Protein AF-A0A392PEX6-F1 (afdb_monomer_lite)

Organism: NCBI:txid97028

pLDDT: mean 83.85, std 7.45, range [61.44, 92.62]

Foldseek 3Di:
DVVLQVVLLVLLLVQLVCVVVVHDRDDDVVNLVVLVCLLPDPVDQLLCNLVSLDHDDLVVSQVVDPHRDSPSSVVSVVVVVVVSCVSCVVSLVVLLVVLDDPDDDDPDPNNVSSVSSNVSSD

Radius of gyration: 15.67 Å; chains: 1; bounding box: 41×25×44 Å

InterPro domains:
  IPR012779 Peptidase M1, alanyl aminopeptidase [PTHR46322] (1-122)
  IPR024601 Peptidase M1, alanyl aminopeptidase, C-terminal [PF17432] (1-122)
  IPR037144 Peptidase M1, alanyl aminopeptidase, C-terminal domain superfamily [G3DSA:1.25.50.10] (1-122)

Secondary structure (DSSP, 8-state):
-HHHHHHHHHHHHHHHHHHHTTPPP---HHHHHHHHHHHH-TTS-HHHHHHHHSPPPHHHHHHTSSS--HHHHHHHHHHHHHHHHHHTHHHHHHHHHHT---SPP---HHHHHHHHHHHHT-

Structure (mmCIF, N/CA/C/O backbone):
data_AF-A0A392PEX6-F1
#
_entry.id   AF-A0A392PEX6-F1
#
loop_
_atom_site.group_PDB
_atom_site.id
_atom_site.type_symbol
_atom_site.label_atom_id
_atom_site.label_alt_id
_atom_site.label_comp_id
_atom_site.label_asym_id
_atom_site.label_entity_id
_atom_site.label_seq_id
_atom_site.pdbx_PDB_ins_code
_atom_site.Cartn_x
_atom_site.Cartn_y
_atom_site.Cartn_z
_atom_site.occupancy
_atom_site.B_iso_or_equiv
_atom_site.auth_seq_id
_atom_site.auth_comp_id
_atom_site.auth_asym_id
_atom_site.auth_atom_id
_atom_site.pdbx_PDB_model_num
ATOM 1 N N . TRP A 1 1 ? -6.689 -6.701 -10.971 1.00 61.44 1 TRP A N 1
ATOM 2 C CA . TRP A 1 1 ? -6.478 -5.372 -10.367 1.00 61.44 1 TRP A CA 1
ATOM 3 C C . TRP A 1 1 ? -7.626 -4.980 -9.436 1.00 61.44 1 TRP A C 1
ATOM 5 O O . TRP A 1 1 ? -7.364 -4.796 -8.256 1.00 61.44 1 TRP A O 1
ATOM 15 N N . GLU A 1 2 ? -8.887 -4.954 -9.893 1.00 72.69 2 GLU A N 1
ATOM 16 C CA . GLU A 1 2 ? -10.036 -4.565 -9.042 1.00 72.69 2 GLU A CA 1
ATOM 17 C C . GLU A 1 2 ? -10.178 -5.385 -7.752 1.00 72.69 2 GLU A C 1
ATOM 19 O O . GLU A 1 2 ? -10.429 -4.820 -6.694 1.00 72.69 2 GLU A O 1
ATOM 24 N N . ALA A 1 3 ? -9.935 -6.699 -7.801 1.00 74.56 3 ALA A N 1
ATOM 25 C CA . ALA A 1 3 ? -9.976 -7.547 -6.607 1.00 74.56 3 ALA A CA 1
ATOM 26 C C . ALA A 1 3 ? -8.980 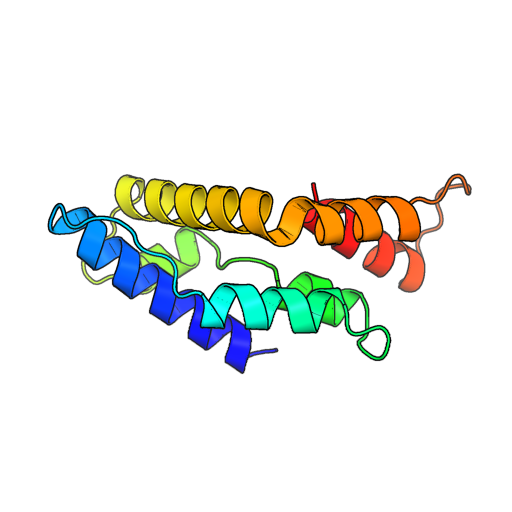-7.103 -5.513 1.00 74.56 3 ALA A C 1
ATOM 28 O O . ALA A 1 3 ? -9.306 -7.159 -4.329 1.00 74.56 3 ALA A O 1
ATOM 29 N N . GLY A 1 4 ? -7.794 -6.617 -5.901 1.00 76.94 4 GLY A N 1
ATOM 30 C CA . GLY A 1 4 ? -6.790 -6.098 -4.966 1.00 76.94 4 GLY A CA 1
ATOM 31 C C . GLY A 1 4 ? -7.225 -4.780 -4.330 1.00 76.94 4 GLY A C 1
ATOM 32 O O . GLY A 1 4 ? -7.113 -4.616 -3.120 1.00 76.94 4 GLY A O 1
ATOM 33 N N . GLN A 1 5 ? -7.818 -3.886 -5.125 1.00 81.00 5 GLN A N 1
ATOM 34 C CA . GLN A 1 5 ? -8.378 -2.622 -4.637 1.00 81.00 5 GLN A CA 1
ATOM 35 C C . GLN A 1 5 ? -9.574 -2.850 -3.701 1.00 81.00 5 GLN A C 1
ATOM 37 O O . GLN A 1 5 ? -9.649 -2.246 -2.636 1.00 81.00 5 GLN A O 1
ATOM 42 N N . ILE A 1 6 ? -10.474 -3.784 -4.027 1.00 84.19 6 ILE A N 1
ATOM 43 C CA . ILE A 1 6 ? -11.588 -4.172 -3.144 1.00 84.19 6 ILE A CA 1
ATOM 44 C C . ILE A 1 6 ? -11.062 -4.717 -1.812 1.00 84.19 6 ILE A C 1
ATOM 46 O O . ILE A 1 6 ? -11.577 -4.349 -0.756 1.00 84.19 6 ILE A O 1
ATOM 50 N N . LEU A 1 7 ? -10.039 -5.576 -1.848 1.00 84.50 7 LEU A N 1
ATOM 51 C CA . LEU A 1 7 ? -9.421 -6.109 -0.637 1.00 84.50 7 LEU A CA 1
ATOM 52 C C . LEU A 1 7 ? -8.774 -4.997 0.198 1.00 84.50 7 LEU A C 1
ATOM 54 O O . LEU A 1 7 ? -9.004 -4.941 1.403 1.00 84.50 7 LEU A O 1
ATOM 58 N N . ALA A 1 8 ? -8.019 -4.097 -0.437 1.00 85.94 8 ALA A N 1
ATOM 59 C CA . ALA A 1 8 ? -7.368 -2.977 0.235 1.00 85.94 8 ALA A CA 1
ATOM 60 C C . ALA A 1 8 ? -8.387 -2.030 0.888 1.00 85.94 8 ALA A C 1
ATOM 62 O O . ALA A 1 8 ? -8.220 -1.683 2.054 1.00 85.94 8 ALA A O 1
ATOM 63 N N . ARG A 1 9 ? -9.483 -1.687 0.195 1.00 90.00 9 ARG A N 1
ATOM 64 C CA . ARG A 1 9 ? -10.577 -0.868 0.750 1.00 90.00 9 ARG A CA 1
ATOM 65 C C . ARG A 1 9 ? -11.220 -1.530 1.964 1.00 90.00 9 ARG A C 1
ATOM 67 O O . ARG A 1 9 ? -11.332 -0.905 3.013 1.00 90.00 9 ARG A O 1
ATOM 74 N N . LYS A 1 10 ? -11.596 -2.811 1.854 1.00 89.19 10 LYS A N 1
ATOM 75 C CA . LYS A 1 10 ? -12.194 -3.568 2.970 1.00 89.19 10 LYS A CA 1
ATOM 76 C C . LYS A 1 10 ? -11.258 -3.644 4.174 1.00 89.19 10 LYS A C 1
ATOM 78 O O . LYS A 1 10 ? -11.703 -3.471 5.305 1.00 89.19 10 LYS A O 1
ATOM 83 N N . LEU A 1 11 ? -9.972 -3.886 3.930 1.00 89.44 11 LEU A N 1
ATOM 84 C CA . LEU A 1 11 ? -8.959 -3.954 4.977 1.00 89.44 11 LEU A CA 1
ATOM 85 C C . LEU A 1 11 ? -8.757 -2.591 5.652 1.00 89.44 11 LEU A C 1
ATOM 87 O O . LEU A 1 11 ? -8.730 -2.529 6.877 1.00 89.44 11 LEU A O 1
ATOM 91 N N . MET A 1 12 ? -8.684 -1.502 4.880 1.00 90.81 12 MET A N 1
ATOM 92 C CA . MET A 1 12 ? -8.594 -0.145 5.427 1.00 90.81 12 MET A CA 1
ATOM 93 C C . MET A 1 12 ? -9.820 0.212 6.268 1.00 90.81 12 MET A C 1
ATOM 95 O O . MET A 1 12 ? -9.647 0.659 7.394 1.00 90.81 12 MET A O 1
ATOM 99 N N . LEU A 1 13 ? -11.037 -0.047 5.781 1.00 90.56 13 LEU A N 1
ATOM 100 C CA . LEU A 1 13 ? -12.270 0.209 6.536 1.00 90.56 13 LEU A CA 1
ATOM 101 C C . LEU A 1 13 ? -12.316 -0.586 7.850 1.00 90.56 13 LEU A C 1
ATOM 103 O O . LEU A 1 13 ? -12.665 -0.036 8.891 1.00 90.56 13 LEU A O 1
ATOM 107 N N . SER A 1 14 ? -11.904 -1.859 7.824 1.00 91.38 14 SER A N 1
ATOM 108 C CA . SER A 1 14 ? -11.817 -2.683 9.037 1.00 91.38 14 SER A CA 1
ATOM 109 C C . SER A 1 14 ? -10.823 -2.105 10.045 1.00 91.38 14 SER A C 1
ATOM 111 O O . SER A 1 14 ? -11.140 -2.003 11.226 1.00 91.38 14 SER A O 1
ATOM 113 N N . LEU A 1 15 ? -9.637 -1.699 9.584 1.00 90.69 15 LEU A N 1
ATOM 114 C CA . LEU A 1 15 ? -8.604 -1.122 10.443 1.00 90.69 15 LEU A CA 1
ATOM 115 C C . LEU A 1 15 ? -9.002 0.253 10.993 1.00 90.69 15 LEU A C 1
ATOM 117 O O . LEU A 1 15 ? -8.664 0.567 12.128 1.00 90.69 15 LEU A O 1
ATOM 121 N N . VAL A 1 16 ? -9.734 1.059 10.220 1.00 91.12 16 VAL A N 1
ATOM 122 C CA . VAL A 1 16 ? -10.289 2.342 10.682 1.00 91.12 16 VAL A CA 1
ATOM 123 C C . VAL A 1 16 ? -11.304 2.108 11.789 1.00 91.12 16 VAL A C 1
ATOM 125 O O . VAL A 1 16 ? -11.206 2.730 12.844 1.00 91.12 16 VAL A O 1
ATOM 128 N N . ASN A 1 17 ? -12.209 1.147 11.607 1.00 90.81 17 ASN A N 1
ATOM 129 C CA . ASN A 1 17 ? -13.140 0.762 12.659 1.00 90.81 17 ASN A CA 1
ATOM 130 C C . ASN A 1 17 ? -12.401 0.265 13.916 1.00 90.81 17 ASN A C 1
ATOM 132 O O . ASN A 1 17 ? -12.757 0.645 15.029 1.00 90.81 17 ASN A O 1
ATOM 136 N N . ASP A 1 18 ? -11.356 -0.551 13.766 1.00 90.88 18 ASP A N 1
ATOM 137 C CA . ASP A 1 18 ? -10.553 -1.016 14.901 1.00 90.88 18 ASP A CA 1
ATOM 138 C C . ASP A 1 18 ? -9.840 0.145 15.616 1.00 90.88 18 ASP A C 1
ATOM 140 O O . ASP A 1 18 ? -9.876 0.211 16.846 1.00 90.88 18 ASP A O 1
ATOM 144 N N . PHE A 1 19 ? -9.283 1.103 14.869 1.00 90.62 19 PHE A N 1
ATOM 145 C CA . PHE A 1 19 ? -8.670 2.312 15.425 1.00 90.62 19 PHE A CA 1
ATOM 146 C C . PHE A 1 19 ? -9.665 3.144 16.242 1.00 90.62 19 PHE A C 1
ATOM 148 O O . 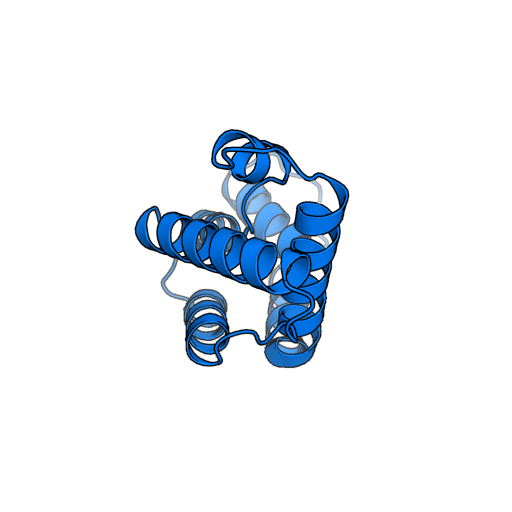PHE A 1 19 ? -9.374 3.509 17.380 1.00 90.62 19 PHE A O 1
ATOM 155 N N . GLN A 1 20 ? -10.863 3.381 15.700 1.00 88.12 20 GLN A N 1
ATOM 156 C CA . GLN A 1 20 ? -11.926 4.136 16.373 1.00 88.12 20 GLN A CA 1
ATOM 157 C C . GLN A 1 20 ? -12.386 3.472 17.678 1.00 88.12 20 GLN A C 1
ATOM 159 O O . GLN A 1 20 ? -12.763 4.151 18.631 1.00 88.12 20 GLN A O 1
ATOM 164 N N . HIS A 1 21 ? -12.301 2.143 17.756 1.00 90.31 21 HIS A N 1
ATOM 165 C CA . HIS A 1 21 ? -12.615 1.374 18.961 1.00 90.31 21 HIS A CA 1
ATOM 166 C C . HIS A 1 21 ? -11.398 1.155 19.882 1.00 90.31 21 HIS A C 1
ATOM 168 O O . HIS A 1 21 ? -11.464 0.311 20.777 1.00 90.31 21 HIS A O 1
ATOM 174 N N . ASN A 1 22 ? -10.295 1.892 19.689 1.00 89.75 22 ASN A N 1
ATOM 175 C CA . ASN A 1 22 ? -9.039 1.759 20.443 1.00 89.75 22 ASN A CA 1
ATOM 176 C C . ASN A 1 22 ? -8.447 0.336 20.434 1.00 89.75 22 ASN A C 1
ATOM 178 O O . ASN A 1 22 ? -7.792 -0.089 21.390 1.00 89.75 22 ASN A O 1
ATOM 182 N N . LYS A 1 23 ? -8.673 -0.425 19.361 1.00 91.44 23 LYS A N 1
ATOM 183 C CA . LYS A 1 23 ? -8.052 -1.737 19.170 1.00 91.44 23 LYS A CA 1
ATOM 184 C C . LYS A 1 23 ? -6.682 -1.593 18.503 1.00 91.44 23 LYS A C 1
ATOM 186 O O . LYS A 1 23 ? -6.449 -0.644 17.753 1.00 91.44 23 LYS A O 1
ATOM 191 N N . PRO A 1 24 ? -5.763 -2.542 18.745 1.00 87.44 24 PRO A N 1
ATOM 192 C CA . PRO A 1 24 ? -4.475 -2.540 18.072 1.00 87.44 24 PRO A CA 1
ATOM 193 C C . PRO A 1 24 ? -4.656 -2.741 16.566 1.00 87.44 24 PRO A C 1
ATOM 195 O O . PRO A 1 24 ? -5.374 -3.638 16.124 1.00 87.44 24 PRO A O 1
ATOM 198 N N . LEU A 1 25 ? -3.951 -1.930 15.781 1.00 89.19 25 LEU A N 1
ATOM 199 C CA . LEU A 1 25 ? -3.868 -2.103 14.338 1.00 89.19 25 LEU A CA 1
ATOM 200 C C . LEU A 1 25 ? -2.987 -3.313 14.028 1.00 89.19 25 LEU A C 1
ATOM 202 O O . LEU A 1 25 ? -1.805 -3.333 14.370 1.00 89.19 25 LEU A O 1
ATOM 206 N N . ILE A 1 26 ? -3.563 -4.325 13.381 1.00 88.56 26 ILE A N 1
ATOM 207 C CA . ILE A 1 26 ? -2.852 -5.543 12.987 1.00 88.56 26 ILE A CA 1
ATOM 208 C C . ILE A 1 26 ? -3.054 -5.744 11.491 1.00 88.56 26 ILE A C 1
ATOM 210 O O . ILE A 1 26 ? -4.166 -5.989 11.025 1.00 88.56 26 ILE A O 1
ATOM 214 N N . LEU A 1 27 ? -1.967 -5.651 10.726 1.00 87.88 27 LEU A N 1
ATOM 215 C CA . LEU A 1 27 ? -2.007 -5.948 9.301 1.00 87.88 27 LEU A CA 1
ATOM 216 C C . LEU A 1 27 ? -1.970 -7.465 9.095 1.00 87.88 27 LEU A C 1
ATOM 218 O O . LEU A 1 27 ? -1.097 -8.150 9.622 1.00 87.88 27 LEU A O 1
ATOM 222 N N . ASN A 1 28 ? -2.908 -7.992 8.310 1.00 87.25 28 ASN A N 1
ATOM 223 C CA . ASN A 1 28 ? -2.939 -9.415 7.990 1.00 87.25 28 ASN A CA 1
ATOM 224 C C . ASN A 1 28 ? -1.702 -9.799 7.155 1.00 87.25 28 ASN A C 1
ATOM 226 O O . ASN A 1 28 ? -1.482 -9.231 6.085 1.00 87.25 28 ASN A O 1
ATOM 230 N N . SER A 1 29 ? -0.932 -10.795 7.602 1.00 86.06 29 SER A N 1
ATOM 231 C CA . SER A 1 29 ? 0.249 -11.295 6.882 1.00 86.06 29 SER A CA 1
ATOM 232 C C . SER A 1 29 ? -0.076 -11.761 5.460 1.00 86.06 29 SER A C 1
ATOM 234 O O . SER A 1 29 ? 0.697 -11.514 4.543 1.00 86.06 29 SER A O 1
ATOM 236 N N . SER A 1 30 ? -1.273 -12.312 5.231 1.00 86.94 30 SER A N 1
ATOM 237 C CA . SER A 1 30 ? -1.727 -12.716 3.892 1.00 86.94 30 SER A CA 1
ATOM 238 C C . SER A 1 30 ? -1.850 -11.532 2.926 1.00 86.94 30 SER A C 1
ATOM 240 O O . SER A 1 30 ? -1.680 -11.696 1.718 1.00 86.94 30 SER A O 1
ATOM 242 N N . PHE A 1 31 ? -2.141 -10.330 3.437 1.00 87.25 31 PHE A N 1
ATOM 243 C CA . PHE A 1 31 ? -2.165 -9.111 2.627 1.00 87.25 31 PHE A CA 1
ATOM 244 C C . PHE A 1 31 ? -0.746 -8.708 2.211 1.00 87.25 31 PHE A C 1
ATOM 246 O O . PHE A 1 31 ? -0.511 -8.408 1.041 1.00 87.25 31 PHE A O 1
ATOM 253 N N . VAL A 1 32 ? 0.206 -8.776 3.146 1.00 89.44 32 VAL A N 1
ATOM 254 C CA . VAL A 1 32 ? 1.631 -8.515 2.889 1.00 89.44 32 VAL A CA 1
ATOM 255 C C . VAL A 1 32 ? 2.194 -9.516 1.875 1.00 89.44 32 VAL A C 1
ATOM 257 O O . VAL A 1 32 ? 2.821 -9.111 0.897 1.00 89.44 32 VAL A O 1
ATOM 260 N N . ASP A 1 33 ? 1.893 -10.806 2.035 1.00 88.12 33 ASP A N 1
ATOM 261 C CA . ASP A 1 33 ? 2.298 -11.861 1.098 1.00 88.12 33 ASP A CA 1
ATOM 262 C C . ASP A 1 33 ? 1.695 -11.661 -0.299 1.00 88.12 33 ASP A C 1
ATOM 264 O O . ASP A 1 33 ? 2.355 -11.898 -1.314 1.00 88.12 33 ASP A O 1
ATOM 268 N N . GLY A 1 34 ? 0.445 -11.192 -0.370 1.00 88.19 34 GLY A N 1
ATOM 269 C CA . GLY A 1 34 ? -0.202 -10.818 -1.626 1.00 88.19 34 GLY A CA 1
ATOM 270 C C . GLY A 1 34 ? 0.542 -9.691 -2.344 1.00 88.19 34 GLY A C 1
ATOM 271 O O . GLY A 1 34 ? 0.826 -9.806 -3.537 1.00 88.19 34 GLY A O 1
ATOM 272 N N . PHE A 1 35 ? 0.922 -8.640 -1.612 1.00 87.88 35 PHE A N 1
ATOM 273 C CA . PHE A 1 35 ? 1.738 -7.544 -2.143 1.00 87.88 35 PHE A CA 1
ATOM 274 C C . PHE A 1 35 ? 3.098 -8.045 -2.620 1.00 87.88 35 PHE A C 1
ATOM 276 O O . PHE A 1 35 ? 3.490 -7.761 -3.749 1.00 87.88 35 PHE A O 1
ATOM 283 N N . LYS A 1 36 ? 3.783 -8.853 -1.807 1.00 88.69 36 LYS A N 1
ATOM 284 C CA . LYS A 1 36 ? 5.074 -9.453 -2.156 1.00 88.69 36 LYS A CA 1
ATOM 285 C C . LYS A 1 36 ? 5.012 -10.241 -3.459 1.00 88.69 36 LYS A C 1
ATOM 287 O O . LYS A 1 36 ? 5.852 -10.050 -4.331 1.00 88.69 36 LYS A O 1
ATOM 292 N N . ARG A 1 37 ? 3.998 -11.096 -3.621 1.00 88.81 37 ARG A N 1
ATOM 293 C CA . ARG A 1 37 ? 3.804 -11.879 -4.850 1.00 88.81 37 ARG A CA 1
ATOM 294 C C . ARG A 1 37 ? 3.652 -10.986 -6.074 1.00 88.81 37 ARG A C 1
ATOM 296 O O . ARG A 1 37 ? 4.300 -11.250 -7.074 1.00 88.81 37 ARG A O 1
ATOM 303 N N . ILE A 1 38 ? 2.856 -9.922 -5.977 1.00 87.25 38 ILE A N 1
ATOM 304 C CA . ILE A 1 38 ? 2.657 -8.970 -7.079 1.00 87.25 38 ILE A CA 1
ATOM 305 C C . ILE A 1 38 ? 3.954 -8.205 -7.395 1.00 87.25 38 ILE A C 1
ATOM 307 O O . ILE A 1 38 ? 4.260 -7.994 -8.563 1.00 87.25 38 ILE A O 1
ATOM 311 N N . LEU A 1 39 ? 4.728 -7.812 -6.377 1.00 84.25 39 LEU A N 1
ATOM 312 C CA . LEU A 1 39 ? 6.008 -7.107 -6.544 1.00 84.25 39 LEU A CA 1
ATOM 313 C C . LEU A 1 39 ? 7.095 -7.987 -7.180 1.00 84.25 39 LEU A C 1
ATOM 315 O O . LEU A 1 39 ? 7.919 -7.484 -7.941 1.00 84.25 39 LEU A O 1
ATOM 319 N N . CYS A 1 40 ? 7.117 -9.280 -6.853 1.00 85.25 40 CYS A N 1
ATOM 320 C CA . CYS A 1 40 ? 8.124 -10.226 -7.338 1.00 85.25 40 CYS A CA 1
ATOM 321 C C . CYS A 1 40 ? 7.750 -10.913 -8.661 1.00 85.25 40 CYS A C 1
ATOM 323 O O . CYS A 1 40 ? 8.586 -11.613 -9.231 1.00 85.25 40 CYS A O 1
ATOM 325 N N . ASP A 1 41 ? 6.519 -10.749 -9.146 1.00 85.88 41 ASP A N 1
ATOM 326 C CA . ASP A 1 41 ? 6.065 -11.370 -10.388 1.00 85.88 41 ASP A CA 1
ATOM 327 C C . ASP A 1 41 ? 6.539 -10.563 -11.607 1.00 85.88 41 ASP A C 1
ATOM 329 O O . ASP A 1 41 ? 5.977 -9.528 -11.968 1.00 85.88 41 ASP A O 1
ATOM 333 N N . SER A 1 42 ? 7.593 -11.057 -12.257 1.00 79.69 42 SER A N 1
ATOM 334 C CA . SER A 1 42 ? 8.184 -10.448 -13.452 1.00 79.69 42 SER A CA 1
ATOM 335 C C . SER A 1 42 ? 7.349 -10.626 -14.724 1.00 79.69 42 SER A C 1
ATOM 337 O O . SER A 1 42 ? 7.675 -10.012 -15.741 1.00 79.69 42 SER A O 1
ATOM 339 N N . SER A 1 43 ? 6.294 -11.448 -14.689 1.00 85.88 43 SER A N 1
ATOM 340 C CA . SER A 1 43 ? 5.378 -11.636 -15.818 1.00 85.88 43 SER A CA 1
ATOM 341 C C . SER A 1 43 ? 4.292 -10.559 -15.889 1.00 85.88 43 SER A C 1
ATOM 343 O O . SER A 1 43 ? 3.670 -10.380 -16.938 1.00 85.88 43 SER A O 1
ATOM 345 N N . LEU A 1 44 ? 4.071 -9.827 -14.791 1.00 83.19 44 LEU A N 1
ATOM 346 C CA . LEU A 1 44 ? 3.082 -8.760 -14.721 1.00 83.19 44 LEU A CA 1
ATOM 347 C C . LEU A 1 44 ? 3.607 -7.464 -15.338 1.00 83.19 44 LEU A C 1
ATOM 349 O O . LEU A 1 44 ? 4.767 -7.078 -15.182 1.00 83.19 44 LEU A O 1
ATOM 353 N N . ASP A 1 45 ? 2.703 -6.744 -15.995 1.00 82.75 45 ASP A N 1
ATOM 354 C CA . ASP A 1 45 ? 2.997 -5.409 -16.492 1.00 82.75 45 ASP A CA 1
ATOM 355 C C . ASP A 1 45 ? 3.282 -4.432 -15.333 1.00 82.75 45 ASP A C 1
ATOM 357 O O . ASP A 1 45 ? 2.611 -4.439 -14.298 1.00 82.75 45 ASP A O 1
ATOM 361 N N . LYS A 1 46 ? 4.272 -3.551 -15.507 1.00 78.56 46 LYS A N 1
ATOM 362 C CA . LYS A 1 46 ? 4.716 -2.625 -14.452 1.00 78.56 46 LYS A CA 1
ATOM 363 C C . LYS A 1 46 ? 3.646 -1.610 -14.062 1.00 78.56 46 LYS A C 1
ATOM 365 O O . LYS A 1 46 ? 3.577 -1.228 -12.895 1.00 78.56 46 LYS A O 1
ATOM 370 N N . GLU A 1 47 ? 2.819 -1.175 -15.011 1.00 79.31 47 GLU A N 1
ATOM 371 C CA . GLU A 1 47 ? 1.691 -0.287 -14.737 1.00 79.31 47 GLU A CA 1
ATOM 372 C C . GLU A 1 47 ? 0.632 -1.021 -13.909 1.00 79.31 47 GLU A C 1
ATOM 374 O O . GLU A 1 47 ? 0.096 -0.463 -12.948 1.00 79.31 47 GLU A O 1
ATOM 379 N N . PHE A 1 48 ? 0.382 -2.298 -14.222 1.00 81.56 48 PHE A N 1
ATOM 380 C CA . PHE A 1 48 ? -0.501 -3.145 -13.423 1.00 81.56 48 PHE A CA 1
ATOM 381 C C . PHE A 1 48 ? 0.022 -3.317 -11.995 1.00 81.56 48 PHE A C 1
ATOM 383 O O . PHE A 1 48 ? -0.741 -3.103 -11.051 1.00 81.56 48 PHE A O 1
ATOM 390 N N . VAL A 1 49 ? 1.304 -3.658 -11.825 1.00 84.62 49 VAL A N 1
ATOM 391 C CA . VAL A 1 49 ? 1.937 -3.809 -10.504 1.00 84.62 49 VAL A CA 1
ATOM 392 C C . VAL A 1 49 ? 1.819 -2.506 -9.719 1.00 84.62 49 VAL A C 1
ATOM 394 O O . VAL A 1 49 ? 1.298 -2.523 -8.606 1.00 84.62 49 VAL A O 1
ATOM 397 N N . ALA A 1 50 ? 2.194 -1.367 -10.314 1.00 81.19 50 ALA A N 1
ATOM 398 C CA . ALA A 1 50 ? 2.113 -0.057 -9.671 1.00 81.19 50 ALA A CA 1
ATOM 399 C C . ALA A 1 50 ? 0.685 0.272 -9.208 1.00 81.19 50 ALA A C 1
ATOM 401 O O . ALA A 1 50 ? 0.479 0.677 -8.064 1.00 81.19 50 ALA A O 1
ATOM 402 N N . LYS A 1 51 ? -0.324 0.041 -10.056 1.00 82.31 51 LYS A N 1
ATOM 403 C CA . LYS A 1 51 ? -1.728 0.268 -9.690 1.00 82.31 51 LYS A CA 1
ATOM 404 C C . LYS A 1 51 ? -2.243 -0.741 -8.659 1.00 82.31 51 LYS A C 1
ATOM 406 O O . LYS A 1 51 ? -3.133 -0.403 -7.882 1.00 82.31 51 LYS A O 1
ATOM 411 N N . ALA A 1 52 ? -1.757 -1.980 -8.661 1.00 83.50 52 ALA A N 1
ATOM 412 C CA . ALA A 1 52 ? -2.212 -3.027 -7.744 1.00 83.50 52 ALA A CA 1
ATOM 413 C C . ALA A 1 52 ? -1.696 -2.820 -6.315 1.00 83.50 52 ALA A C 1
ATOM 415 O O . ALA A 1 52 ? -2.431 -3.085 -5.369 1.00 83.50 52 ALA A O 1
ATOM 416 N N . ILE A 1 53 ? -0.468 -2.318 -6.168 1.00 82.94 53 ILE A N 1
ATOM 417 C CA . ILE A 1 53 ? 0.160 -2.045 -4.865 1.00 82.94 53 ILE A CA 1
ATOM 418 C C . ILE A 1 53 ? -0.123 -0.620 -4.354 1.00 82.94 53 ILE A C 1
ATOM 420 O O . ILE A 1 53 ? 0.266 -0.264 -3.243 1.00 82.94 53 ILE A O 1
ATOM 424 N N . THR A 1 54 ? -0.773 0.225 -5.159 1.00 85.00 54 THR A N 1
ATOM 425 C CA . THR A 1 54 ? -1.181 1.565 -4.726 1.00 85.00 54 THR A CA 1
ATOM 426 C C . THR A 1 54 ? -2.339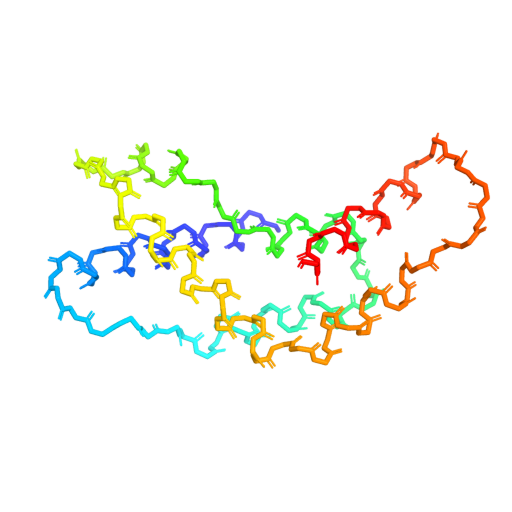 1.446 -3.741 1.00 85.00 54 THR A C 1
ATOM 428 O O . THR A 1 54 ? -3.400 0.920 -4.080 1.00 85.00 54 THR A O 1
ATOM 431 N N . LEU A 1 55 ? -2.126 1.938 -2.518 1.00 86.12 55 LEU A N 1
ATOM 432 C CA . LEU A 1 55 ? -3.169 2.000 -1.497 1.00 86.12 55 LEU A CA 1
ATOM 433 C C . LEU A 1 55 ? -4.300 2.951 -1.933 1.00 86.12 55 LEU A C 1
ATOM 435 O O . LEU A 1 55 ? -3.996 3.990 -2.530 1.00 86.12 55 LEU A O 1
ATOM 439 N N . PRO A 1 56 ? -5.562 2.642 -1.582 1.00 87.25 56 PRO A N 1
ATOM 440 C CA . PRO A 1 56 ? -6.700 3.530 -1.794 1.00 87.25 56 PRO A CA 1
ATOM 441 C C . PRO A 1 56 ? -6.458 4.957 -1.286 1.00 87.25 56 PRO A C 1
ATOM 443 O O . PRO A 1 56 ? -5.684 5.195 -0.344 1.00 87.25 56 PRO A O 1
ATOM 446 N N . GLY A 1 57 ? -7.124 5.914 -1.931 1.00 86.19 57 GLY A N 1
ATOM 447 C CA . GLY A 1 57 ? -7.057 7.320 -1.539 1.00 86.19 57 GLY A CA 1
ATOM 448 C C . GLY A 1 57 ? -7.745 7.567 -0.195 1.00 86.19 57 GLY A C 1
ATOM 449 O O . GLY A 1 57 ? -8.707 6.891 0.148 1.00 86.19 57 GLY A O 1
ATOM 450 N N . GLU A 1 58 ? -7.288 8.564 0.566 1.00 88.56 58 GLU A N 1
ATOM 451 C CA . GLU A 1 58 ? -7.938 8.920 1.839 1.00 88.56 58 GLU A CA 1
ATOM 452 C C . GLU A 1 58 ? -9.383 9.387 1.607 1.00 88.56 58 GLU A C 1
ATOM 454 O O . GLU A 1 58 ? -10.289 8.908 2.280 1.00 88.56 58 GLU A O 1
ATOM 459 N N . GLY A 1 59 ? -9.612 10.233 0.592 1.00 87.56 59 GLY A N 1
ATOM 460 C CA . GLY A 1 59 ? -10.957 10.671 0.192 1.00 87.56 59 GLY A CA 1
ATOM 461 C C . GLY A 1 59 ? -11.871 9.517 -0.210 1.00 87.56 59 GLY A C 1
ATOM 462 O O . GLY A 1 59 ? -13.005 9.445 0.237 1.00 87.56 59 GLY A O 1
ATOM 463 N N . GLU A 1 60 ? -11.335 8.555 -0.959 1.00 88.44 60 GLU A N 1
ATOM 464 C CA . GLU A 1 60 ? -12.078 7.366 -1.378 1.00 88.44 60 GLU A CA 1
ATOM 465 C C . GLU A 1 60 ? -12.541 6.518 -0.186 1.00 88.44 60 GLU A C 1
ATOM 467 O O . GLU A 1 60 ? -13.652 6.000 -0.198 1.00 88.44 60 GLU A O 1
ATOM 472 N N . ILE A 1 61 ? -11.712 6.378 0.852 1.00 91.31 61 ILE A N 1
ATOM 473 C CA . ILE A 1 61 ? -12.107 5.661 2.069 1.00 91.31 61 ILE A CA 1
ATOM 474 C C . ILE A 1 61 ? -13.115 6.476 2.880 1.00 91.31 61 ILE A C 1
ATOM 476 O O . ILE A 1 61 ? -14.093 5.902 3.348 1.00 91.31 61 ILE A O 1
ATOM 480 N N . MET A 1 62 ? -12.919 7.792 3.007 1.00 90.00 62 MET A N 1
ATOM 481 C CA . MET A 1 62 ? -13.861 8.673 3.707 1.00 90.00 62 MET A CA 1
ATOM 482 C C . MET A 1 62 ? -15.256 8.659 3.068 1.00 90.00 62 MET A C 1
ATOM 484 O O . MET A 1 62 ? -16.240 8.600 3.797 1.00 90.00 62 MET A O 1
ATOM 488 N N . ASP A 1 63 ? -15.347 8.628 1.736 1.00 90.31 63 ASP A N 1
ATOM 489 C CA . ASP A 1 63 ? -16.619 8.549 1.001 1.00 90.31 63 ASP A CA 1
ATOM 490 C C . ASP A 1 63 ? -17.369 7.222 1.238 1.00 90.31 63 ASP A C 1
ATOM 492 O O . ASP A 1 63 ? -18.585 7.147 1.069 1.00 90.31 63 ASP A O 1
ATOM 496 N N . MET A 1 64 ? -16.654 6.157 1.619 1.00 88.12 64 MET A N 1
ATOM 497 C CA . MET A 1 64 ? -17.236 4.846 1.937 1.00 88.12 64 MET A CA 1
ATOM 498 C C . MET A 1 64 ? -17.662 4.711 3.407 1.00 88.12 64 MET A C 1
ATOM 500 O O . MET A 1 64 ? -18.271 3.702 3.769 1.00 88.12 64 MET A O 1
ATOM 504 N N . MET A 1 65 ? -17.320 5.678 4.260 1.00 87.50 65 MET A N 1
ATOM 505 C CA . MET A 1 65 ? -17.637 5.665 5.687 1.00 87.50 65 MET A CA 1
ATOM 506 C C . MET A 1 65 ? -18.966 6.372 5.955 1.00 87.50 65 MET A C 1
ATOM 508 O O . MET A 1 65 ? -19.279 7.386 5.343 1.00 87.50 65 MET A O 1
ATOM 512 N N . GLU A 1 66 ? -19.738 5.865 6.918 1.00 85.56 66 GLU A N 1
ATOM 513 C CA . GLU A 1 66 ? -20.971 6.533 7.362 1.00 85.56 66 GLU A CA 1
ATOM 514 C C . GLU A 1 66 ? -20.670 7.871 8.056 1.00 85.56 66 GLU A C 1
ATOM 516 O O . GLU A 1 66 ? -21.364 8.863 7.848 1.00 85.56 66 GLU A O 1
ATOM 521 N N . VAL A 1 67 ? -19.595 7.906 8.848 1.00 87.38 67 VAL A N 1
ATOM 522 C CA . VAL A 1 67 ? -19.071 9.114 9.489 1.00 87.38 67 VAL A CA 1
ATOM 523 C C . VAL A 1 67 ? -17.618 9.265 9.072 1.00 87.38 67 VAL A C 1
ATOM 525 O O . VAL A 1 67 ? -16.785 8.446 9.451 1.00 87.38 67 VAL A O 1
ATOM 528 N N . ALA A 1 68 ? -17.3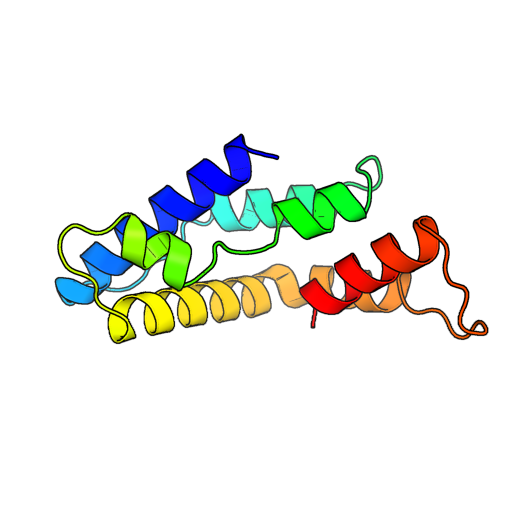14 10.294 8.282 1.00 86.81 68 ALA A N 1
ATOM 529 C CA . ALA A 1 68 ? -15.955 10.552 7.825 1.00 86.81 68 ALA A CA 1
ATOM 530 C C . ALA A 1 68 ? -15.036 10.916 9.004 1.00 86.81 68 ALA A C 1
ATOM 532 O O . ALA A 1 68 ? -15.331 11.829 9.775 1.00 86.81 68 ALA A O 1
ATOM 533 N N . ASP A 1 69 ? -13.904 10.221 9.104 1.00 89.19 69 ASP A N 1
ATOM 534 C CA . ASP A 1 69 ? -12.878 10.437 10.127 1.00 89.19 69 ASP A CA 1
ATOM 535 C C . ASP A 1 69 ? -11.498 10.547 9.452 1.00 89.19 69 ASP A C 1
ATOM 537 O O . ASP A 1 69 ? -10.821 9.535 9.230 1.00 89.19 69 ASP A O 1
ATOM 541 N N . PRO A 1 70 ? -11.092 11.768 9.059 1.00 89.81 70 PRO A N 1
ATOM 542 C CA . PRO A 1 70 ? -9.838 11.988 8.344 1.00 89.81 70 PRO A CA 1
ATOM 543 C C . PRO A 1 70 ? -8.612 11.532 9.142 1.00 89.81 70 PRO A C 1
ATOM 545 O O . PRO A 1 70 ? -7.673 10.977 8.568 1.00 89.81 70 PRO A O 1
ATOM 548 N N . ASP A 1 71 ? -8.633 11.714 10.464 1.00 90.56 71 ASP A N 1
ATOM 549 C CA . ASP A 1 71 ? -7.514 11.388 11.347 1.00 90.56 71 ASP A CA 1
ATOM 550 C C . ASP A 1 71 ? -7.329 9.871 11.474 1.00 90.56 71 ASP A C 1
ATOM 552 O O . ASP A 1 71 ? -6.200 9.363 11.397 1.00 90.56 71 ASP A O 1
ATOM 556 N N . ALA A 1 72 ? -8.429 9.122 11.607 1.00 90.44 72 ALA A N 1
ATOM 557 C CA . ALA A 1 72 ? -8.389 7.664 11.632 1.00 90.44 72 ALA A CA 1
ATOM 558 C C . ALA A 1 72 ? -7.927 7.089 10.288 1.00 90.44 72 ALA A C 1
ATOM 560 O O . ALA A 1 72 ? -7.043 6.226 10.256 1.00 90.44 72 ALA A O 1
ATOM 561 N N . VAL A 1 73 ? -8.464 7.594 9.171 1.00 92.62 73 VAL A N 1
ATOM 562 C CA . VAL A 1 73 ? -8.067 7.154 7.824 1.00 92.62 73 VAL A CA 1
ATOM 563 C C . VAL A 1 73 ? -6.584 7.427 7.580 1.00 92.62 73 VAL A C 1
ATOM 565 O O . VAL A 1 73 ? -5.859 6.527 7.143 1.00 92.62 73 VAL A O 1
ATOM 568 N N . HIS A 1 74 ? -6.105 8.628 7.912 1.00 92.50 74 HIS A N 1
ATOM 569 C CA . HIS A 1 74 ? -4.700 8.991 7.753 1.00 92.50 74 HIS A CA 1
ATOM 570 C C . HIS A 1 74 ? -3.779 8.110 8.609 1.00 92.50 74 HIS A C 1
ATOM 572 O O . HIS A 1 74 ? -2.741 7.629 8.135 1.00 92.50 74 HIS A O 1
ATOM 578 N N . THR A 1 75 ? -4.170 7.846 9.859 1.00 91.50 75 THR A N 1
ATOM 579 C CA . THR A 1 75 ? -3.400 7.015 10.792 1.00 91.50 75 THR A CA 1
ATOM 580 C C . THR A 1 75 ? -3.311 5.569 10.313 1.00 91.50 75 THR A C 1
ATOM 582 O O . THR A 1 75 ? -2.213 5.010 10.245 1.00 91.50 75 THR A O 1
ATOM 585 N N . VAL A 1 76 ? -4.433 4.974 9.904 1.00 92.62 76 VAL A N 1
ATOM 586 C CA . VAL A 1 76 ? -4.481 3.606 9.366 1.00 92.62 76 VAL A CA 1
ATOM 587 C C . VAL A 1 76 ? -3.678 3.490 8.081 1.00 92.62 76 VAL A C 1
ATOM 589 O O . VAL A 1 76 ? -2.869 2.574 7.934 1.00 92.62 76 VAL A O 1
ATOM 592 N N . ARG A 1 77 ? -3.840 4.436 7.154 1.00 91.38 77 ARG A N 1
ATOM 593 C CA . ARG A 1 77 ? -3.091 4.438 5.896 1.00 91.38 77 ARG A CA 1
ATOM 594 C C . ARG A 1 77 ? -1.586 4.548 6.141 1.00 91.38 77 ARG A C 1
ATOM 596 O O . ARG A 1 77 ? -0.804 3.808 5.541 1.00 91.38 77 ARG A O 1
ATOM 603 N N . SER A 1 78 ? -1.182 5.420 7.062 1.00 91.38 78 SER A N 1
ATOM 604 C CA . SER A 1 78 ? 0.212 5.567 7.485 1.00 91.38 78 SER A CA 1
ATOM 605 C C . SER A 1 78 ? 0.753 4.305 8.158 1.00 91.38 78 SER A C 1
ATOM 607 O O . SER A 1 78 ? 1.895 3.921 7.903 1.00 91.38 78 SER A O 1
ATOM 609 N N . PHE A 1 79 ? -0.056 3.634 8.981 1.00 92.25 79 PHE A N 1
ATOM 610 C CA . PHE A 1 79 ? 0.292 2.360 9.607 1.00 92.25 79 PHE A CA 1
ATOM 611 C C . PHE A 1 79 ? 0.536 1.265 8.562 1.00 92.25 79 PHE A C 1
ATOM 613 O O . PHE A 1 79 ? 1.602 0.650 8.567 1.00 92.25 79 PHE A O 1
ATOM 620 N N . ILE A 1 80 ? -0.391 1.080 7.615 1.00 91.25 80 ILE A N 1
ATOM 621 C CA . ILE A 1 80 ? -0.251 0.090 6.536 1.00 91.25 80 ILE A CA 1
ATOM 622 C C . ILE A 1 80 ? 1.010 0.379 5.718 1.00 91.25 80 ILE A C 1
ATOM 624 O O . ILE A 1 80 ? 1.798 -0.533 5.469 1.00 91.25 80 ILE A O 1
ATOM 628 N N . LYS A 1 81 ? 1.245 1.647 5.345 1.00 90.06 81 LYS A N 1
ATOM 629 C CA . LYS A 1 81 ? 2.443 2.039 4.588 1.00 90.06 81 LYS A CA 1
ATOM 630 C C . LYS A 1 81 ? 3.727 1.695 5.351 1.00 90.06 81 LYS A C 1
ATOM 632 O O . LYS A 1 81 ? 4.640 1.125 4.761 1.00 90.06 81 LYS A O 1
ATOM 637 N N . LYS A 1 82 ? 3.799 2.005 6.652 1.00 90.25 82 LYS A N 1
ATOM 638 C CA . LYS A 1 82 ? 4.966 1.690 7.497 1.00 90.25 82 LYS A CA 1
ATOM 639 C C . LYS A 1 82 ? 5.193 0.185 7.629 1.00 90.25 82 LYS A C 1
ATOM 641 O O . LYS A 1 82 ? 6.333 -0.255 7.508 1.00 90.25 82 LYS A O 1
ATOM 646 N N . GLN A 1 83 ? 4.130 -0.594 7.828 1.00 91.00 83 GLN A N 1
ATOM 647 C CA . GLN A 1 83 ? 4.241 -2.046 7.952 1.00 91.00 83 GLN A CA 1
ATOM 648 C C . GLN A 1 83 ? 4.727 -2.677 6.645 1.00 91.00 83 GLN A C 1
ATOM 650 O O . GLN A 1 83 ? 5.697 -3.429 6.657 1.00 91.00 83 GLN A O 1
ATOM 655 N N . LEU A 1 84 ? 4.124 -2.312 5.508 1.00 89.62 84 LEU A N 1
ATOM 656 C CA . LEU A 1 84 ? 4.562 -2.793 4.195 1.00 89.62 84 LEU A CA 1
ATOM 657 C C . LEU A 1 84 ? 6.012 -2.394 3.901 1.00 89.62 84 LEU A C 1
ATOM 659 O O . LEU A 1 84 ? 6.784 -3.225 3.437 1.00 89.62 84 LEU A O 1
ATOM 663 N N . ALA A 1 85 ? 6.403 -1.153 4.201 1.00 88.19 85 ALA A N 1
ATOM 664 C CA . ALA A 1 85 ? 7.775 -0.690 4.003 1.00 88.19 85 ALA A CA 1
ATOM 665 C C . ALA A 1 85 ? 8.791 -1.449 4.875 1.00 88.19 85 ALA A C 1
ATOM 667 O O . ALA A 1 85 ? 9.929 -1.638 4.453 1.00 88.19 85 ALA A O 1
ATOM 668 N N . SER A 1 86 ? 8.395 -1.877 6.078 1.00 89.19 86 SER A N 1
ATOM 669 C CA . SER A 1 86 ? 9.242 -2.675 6.969 1.00 89.19 86 SER A CA 1
ATOM 670 C C . SER A 1 86 ? 9.382 -4.121 6.486 1.00 89.19 86 SER A C 1
ATOM 672 O O . SER A 1 86 ? 10.494 -4.637 6.417 1.00 89.19 86 SER A O 1
ATOM 674 N N . GLU A 1 87 ? 8.265 -4.762 6.137 1.00 90.31 87 GLU A N 1
ATOM 675 C CA . GLU A 1 87 ? 8.200 -6.179 5.748 1.00 90.31 87 GLU A CA 1
ATOM 676 C C . GLU A 1 87 ? 8.762 -6.432 4.340 1.00 90.31 87 GLU A C 1
ATOM 678 O O . GLU A 1 87 ? 9.418 -7.441 4.100 1.00 90.31 87 GLU A O 1
ATOM 683 N N . LEU A 1 88 ? 8.523 -5.509 3.402 1.00 89.00 88 LEU A N 1
ATOM 684 C CA . LEU A 1 88 ? 8.866 -5.645 1.978 1.00 89.00 88 LEU A CA 1
ATOM 685 C C . LEU A 1 88 ? 10.032 -4.740 1.571 1.00 89.00 88 LEU A C 1
ATOM 687 O O . LEU A 1 88 ? 10.170 -4.351 0.409 1.00 89.00 88 LEU A O 1
ATOM 691 N N . ARG A 1 89 ? 10.869 -4.355 2.540 1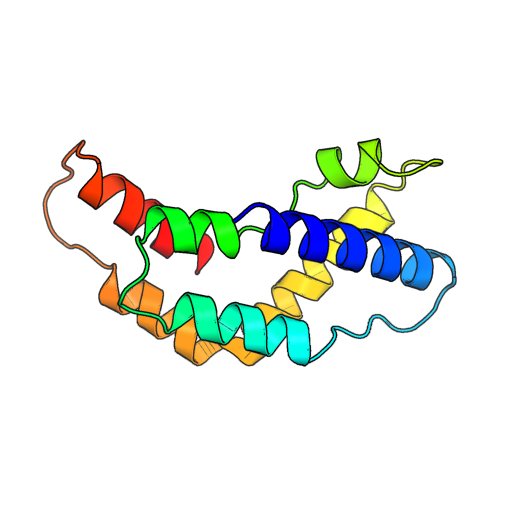.00 87.81 89 ARG A N 1
ATOM 692 C CA . ARG A 1 89 ? 11.973 -3.412 2.333 1.00 87.81 89 ARG A CA 1
ATOM 693 C C . ARG A 1 89 ? 12.916 -3.861 1.217 1.00 87.81 89 ARG A C 1
ATOM 695 O O . ARG A 1 89 ? 13.310 -3.044 0.386 1.00 87.81 89 ARG A O 1
ATOM 702 N N . SER A 1 90 ? 13.302 -5.136 1.215 1.00 87.44 90 SER A N 1
ATOM 703 C CA . SER A 1 90 ? 14.195 -5.723 0.208 1.00 87.44 90 SER A CA 1
ATOM 704 C C . SER A 1 90 ? 13.600 -5.659 -1.195 1.00 87.44 90 SER A C 1
ATOM 706 O O . SER A 1 90 ? 14.290 -5.329 -2.156 1.00 87.44 90 SER A O 1
ATOM 708 N N . GLU A 1 91 ? 12.310 -5.945 -1.303 1.00 87.44 91 GLU A N 1
ATOM 709 C CA . GLU A 1 91 ? 11.555 -6.005 -2.542 1.00 87.44 91 GLU A CA 1
ATOM 710 C C . GLU A 1 91 ? 11.375 -4.602 -3.124 1.00 87.44 91 GLU A C 1
ATOM 712 O O . GLU A 1 91 ? 11.660 -4.386 -4.302 1.00 87.44 91 GLU A O 1
ATOM 717 N N . PHE A 1 92 ? 10.994 -3.622 -2.295 1.00 85.00 92 PHE A N 1
ATOM 718 C CA . PHE A 1 92 ? 10.917 -2.223 -2.715 1.00 85.00 92 PHE A CA 1
ATOM 719 C C . PHE A 1 92 ? 12.278 -1.684 -3.161 1.00 85.00 92 PHE A C 1
ATOM 721 O O . PHE A 1 92 ? 12.363 -1.032 -4.202 1.00 85.00 92 PHE A O 1
ATOM 728 N N . LEU A 1 93 ? 13.355 -2.004 -2.438 1.00 84.69 93 LEU A N 1
ATOM 729 C CA . LEU A 1 93 ? 14.706 -1.588 -2.816 1.00 84.69 93 LEU A CA 1
ATOM 730 C C . LEU A 1 93 ? 15.125 -2.193 -4.162 1.00 84.69 93 LEU A C 1
ATOM 732 O O . LEU A 1 93 ? 15.577 -1.464 -5.045 1.00 84.69 93 LEU A O 1
ATOM 736 N N . SER A 1 94 ? 14.871 -3.488 -4.365 1.00 84.75 94 SER A N 1
ATOM 737 C CA . SER A 1 94 ? 15.120 -4.159 -5.644 1.00 84.75 94 SER A CA 1
ATOM 738 C C . SER A 1 94 ? 14.317 -3.530 -6.789 1.00 84.75 94 SER A C 1
ATOM 740 O O . SER A 1 94 ? 14.841 -3.331 -7.884 1.00 84.75 94 SER A O 1
ATOM 742 N N . ILE A 1 95 ? 13.061 -3.140 -6.551 1.00 83.88 95 ILE A N 1
ATOM 743 C CA . ILE A 1 95 ? 12.241 -2.438 -7.546 1.00 83.88 95 ILE A CA 1
ATOM 744 C C . ILE A 1 95 ? 12.829 -1.075 -7.897 1.00 83.88 95 ILE A C 1
ATOM 746 O O . ILE A 1 95 ? 12.886 -0.732 -9.081 1.00 83.88 95 ILE A O 1
ATOM 750 N N . VAL A 1 96 ? 13.271 -0.299 -6.906 1.00 80.56 96 VAL A N 1
ATOM 751 C CA . VAL A 1 96 ? 13.885 1.013 -7.142 1.00 80.56 96 VAL A CA 1
ATOM 752 C C . VAL A 1 96 ? 15.168 0.870 -7.961 1.00 80.56 96 VAL A C 1
ATOM 754 O O . VAL A 1 96 ? 15.368 1.643 -8.900 1.00 80.56 96 VAL A O 1
ATOM 757 N N . GLU A 1 97 ? 16.005 -0.121 -7.651 1.00 81.81 97 GLU A N 1
ATOM 758 C CA . GLU A 1 97 ? 17.245 -0.408 -8.379 1.00 81.81 97 GLU A CA 1
ATOM 759 C C . GLU A 1 97 ? 16.971 -0.859 -9.818 1.00 81.81 97 GLU A C 1
ATOM 761 O O . GLU A 1 97 ? 17.474 -0.246 -10.761 1.00 81.81 97 GLU A O 1
ATOM 766 N N . ASN A 1 98 ? 16.092 -1.846 -10.008 1.00 79.19 98 ASN A N 1
ATOM 767 C CA . ASN A 1 98 ? 15.762 -2.414 -11.321 1.00 79.19 98 ASN A CA 1
ATOM 768 C C . ASN A 1 98 ? 15.008 -1.447 -12.248 1.00 79.19 98 ASN A C 1
ATOM 770 O O . ASN A 1 98 ? 14.933 -1.657 -13.461 1.00 79.19 98 ASN A O 1
ATOM 774 N N . ASN A 1 99 ? 14.408 -0.394 -11.691 1.00 73.06 99 ASN A N 1
ATOM 775 C CA . ASN A 1 99 ? 13.681 0.626 -12.446 1.00 73.06 99 ASN A CA 1
ATOM 776 C C . ASN A 1 99 ? 14.392 1.988 -12.435 1.00 73.06 99 ASN A C 1
ATOM 778 O O . ASN A 1 99 ? 13.823 2.987 -12.886 1.00 73.06 99 ASN A O 1
ATOM 782 N N . ARG A 1 100 ? 15.647 2.043 -11.972 1.00 73.12 100 ARG A N 1
ATOM 783 C CA . ARG A 1 100 ? 16.513 3.212 -12.128 1.00 73.12 100 ARG A CA 1
ATOM 784 C C . ARG A 1 100 ? 16.982 3.290 -13.581 1.00 73.12 100 ARG A C 1
ATOM 786 O O . ARG A 1 100 ? 17.618 2.371 -14.077 1.00 73.12 100 ARG A O 1
ATOM 793 N N . SER A 1 101 ? 16.675 4.395 -14.255 1.00 68.94 101 SER A N 1
ATOM 794 C CA . SER A 1 101 ? 17.290 4.738 -15.539 1.00 68.94 101 SER A CA 1
ATOM 795 C C . SER A 1 101 ? 18.154 5.987 -15.363 1.00 68.94 101 SER A C 1
ATOM 797 O O . SER A 1 101 ? 17.784 6.895 -14.614 1.00 68.94 101 SER A O 1
ATOM 799 N N . PHE A 1 102 ? 19.317 5.983 -16.011 1.00 66.12 102 PHE A N 1
ATOM 800 C CA . PHE A 1 102 ? 20.210 7.135 -16.171 1.00 66.12 102 PHE A CA 1
ATOM 801 C C . PHE A 1 102 ? 20.096 7.738 -17.579 1.00 66.12 102 PHE A C 1
ATOM 803 O O . PHE A 1 102 ? 20.873 8.617 -17.939 1.00 66.12 102 PHE A O 1
ATOM 810 N N . GLU A 1 103 ? 19.162 7.228 -18.381 1.00 70.25 103 GLU A N 1
ATOM 811 C CA . GLU A 1 103 ? 18.920 7.680 -19.744 1.00 70.25 103 GLU A CA 1
ATOM 812 C C . GLU A 1 103 ? 18.213 9.037 -19.743 1.00 70.25 103 GLU A C 1
ATOM 814 O O . GLU A 1 103 ? 17.573 9.444 -18.766 1.00 70.25 103 GLU A O 1
ATOM 819 N N . GLU A 1 104 ? 18.344 9.741 -20.863 1.00 70.06 104 GLU A N 1
ATOM 820 C CA . GLU A 1 104 ? 17.686 11.020 -21.082 1.00 70.06 104 GLU A CA 1
ATOM 821 C C . GLU A 1 104 ? 16.160 10.857 -21.009 1.00 70.06 104 GLU A C 1
ATOM 823 O O . GLU A 1 104 ? 15.605 9.802 -21.324 1.00 70.06 104 GLU A O 1
ATOM 828 N N . TYR A 1 105 ? 15.462 11.887 -20.535 1.00 68.50 105 TYR A N 1
ATOM 829 C CA . TYR A 1 105 ? 14.017 11.816 -20.351 1.00 68.50 105 TYR A CA 1
ATOM 830 C C . TYR A 1 105 ? 13.307 11.591 -21.692 1.00 68.50 105 TYR A C 1
ATOM 832 O O . TYR A 1 105 ? 13.311 12.467 -22.554 1.00 68.50 105 TYR A O 1
ATOM 840 N N . VAL A 1 106 ? 12.619 10.455 -21.826 1.00 72.06 106 VAL A N 1
ATOM 841 C CA . VAL A 1 106 ? 11.744 10.166 -22.968 1.00 72.06 106 VAL A CA 1
ATOM 842 C C . VAL A 1 106 ? 10.298 10.025 -22.491 1.00 72.06 106 VAL A C 1
ATOM 844 O O . VAL A 1 106 ? 9.990 9.333 -21.512 1.00 72.06 106 VAL A O 1
ATOM 847 N N . PHE A 1 107 ? 9.388 10.714 -23.179 1.00 69.88 107 PHE A N 1
ATOM 848 C CA . PHE A 1 107 ? 7.950 10.601 -22.957 1.00 69.88 107 PHE A CA 1
ATOM 849 C C . PHE A 1 107 ? 7.392 9.417 -23.759 1.00 69.88 107 PHE A C 1
ATOM 851 O O . PHE A 1 107 ? 6.822 9.588 -24.831 1.00 69.88 107 PHE A O 1
ATOM 858 N N . ASP A 1 108 ? 7.589 8.206 -23.240 1.00 78.62 108 ASP A N 1
ATOM 859 C CA . ASP A 1 108 ? 6.976 6.982 -23.760 1.00 78.62 108 ASP A CA 1
ATOM 860 C C . ASP A 1 108 ? 6.309 6.162 -22.639 1.00 78.62 108 ASP A C 1
ATOM 862 O O . ASP A 1 108 ? 6.614 6.321 -21.450 1.00 78.62 108 ASP A O 1
ATOM 866 N N . HIS A 1 109 ? 5.371 5.292 -23.025 1.00 72.25 109 HIS A N 1
ATOM 867 C CA . HIS A 1 109 ? 4.566 4.493 -22.094 1.00 72.25 109 HIS A CA 1
ATOM 868 C C . HIS A 1 109 ? 5.417 3.582 -21.193 1.00 72.25 109 HIS A C 1
ATOM 870 O O . HIS A 1 109 ? 5.154 3.480 -19.994 1.00 72.25 109 HIS A O 1
ATOM 876 N N . SER A 1 110 ? 6.475 2.973 -21.730 1.00 71.38 110 SER A N 1
ATOM 877 C CA . SER A 1 110 ? 7.358 2.063 -20.990 1.00 71.38 110 SER A CA 1
ATOM 878 C C . SER A 1 110 ? 8.141 2.791 -19.893 1.00 71.38 110 SER A C 1
ATOM 880 O O . SER A 1 110 ? 8.237 2.320 -18.754 1.00 71.38 110 SER A O 1
ATOM 882 N N . ASN A 1 111 ? 8.660 3.978 -20.204 1.00 69.88 111 ASN A N 1
ATOM 883 C CA . ASN A 1 111 ? 9.359 4.846 -19.269 1.00 69.88 111 ASN A CA 1
ATOM 884 C C . ASN A 1 111 ? 8.402 5.481 -18.253 1.00 69.88 111 ASN A C 1
ATOM 886 O O . ASN A 1 111 ? 8.805 5.725 -17.114 1.00 69.88 111 ASN A O 1
ATOM 890 N N . MET A 1 112 ? 7.137 5.728 -18.607 1.00 72.31 112 MET A N 1
ATOM 891 C CA . MET A 1 112 ? 6.107 6.142 -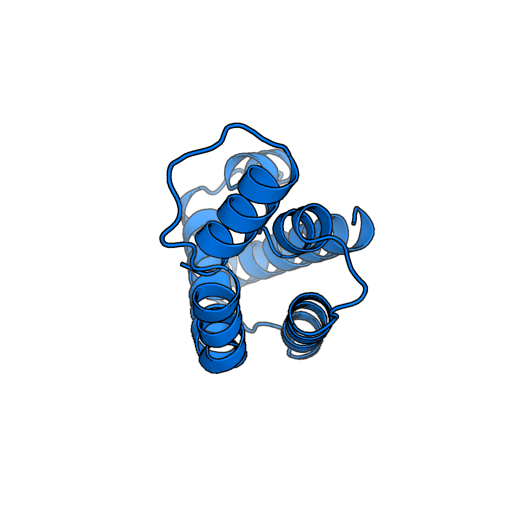17.646 1.00 72.31 112 MET A CA 1
ATOM 892 C C . MET A 1 112 ? 5.774 5.030 -16.645 1.00 72.31 112 MET A C 1
ATOM 894 O O . MET A 1 112 ? 5.816 5.281 -15.440 1.00 72.31 112 MET A O 1
ATOM 898 N N . ALA A 1 113 ? 5.526 3.801 -17.108 1.00 71.12 113 ALA A N 1
ATOM 899 C CA . ALA A 1 113 ? 5.221 2.661 -16.241 1.00 71.12 113 ALA A CA 1
ATOM 900 C C . ALA A 1 113 ? 6.388 2.324 -15.293 1.00 71.12 113 ALA A C 1
ATOM 902 O O . ALA A 1 113 ? 6.189 2.110 -14.096 1.00 71.12 113 ALA A O 1
ATOM 903 N N . ARG A 1 114 ? 7.631 2.373 -15.799 1.00 72.25 114 ARG A N 1
ATOM 904 C CA . ARG A 1 114 ? 8.859 2.220 -14.995 1.00 72.25 114 ARG A CA 1
ATOM 905 C C . ARG A 1 114 ? 8.950 3.277 -13.885 1.00 72.25 114 ARG A C 1
ATOM 907 O O . ARG A 1 114 ? 9.253 2.938 -12.741 1.00 72.25 114 ARG A O 1
ATOM 914 N N . ARG A 1 115 ? 8.676 4.548 -14.205 1.00 75.19 115 ARG A N 1
ATOM 915 C CA . ARG A 1 115 ? 8.687 5.657 -13.232 1.00 75.19 115 ARG A CA 1
ATOM 916 C C . ARG A 1 115 ? 7.569 5.536 -12.201 1.00 75.19 115 ARG A C 1
ATOM 918 O O . ARG A 1 115 ? 7.828 5.755 -11.023 1.00 75.19 115 ARG A O 1
ATOM 925 N N . ALA A 1 116 ? 6.363 5.163 -12.623 1.00 73.19 116 ALA A N 1
ATOM 926 C CA . ALA A 1 116 ? 5.235 4.948 -11.723 1.00 73.19 116 ALA A CA 1
ATOM 927 C C . ALA A 1 116 ? 5.559 3.863 -10.687 1.00 73.19 116 ALA A C 1
ATOM 929 O O . ALA A 1 116 ? 5.438 4.110 -9.491 1.00 73.19 116 ALA A O 1
ATOM 930 N N . LEU A 1 117 ? 6.072 2.710 -11.128 1.00 73.31 117 LEU A N 1
ATOM 931 C CA . LEU A 1 117 ? 6.451 1.620 -10.228 1.00 73.31 117 LEU A CA 1
ATOM 932 C C . LEU A 1 117 ? 7.570 2.027 -9.254 1.00 73.31 117 LEU A C 1
ATOM 934 O O . LEU A 1 117 ? 7.483 1.738 -8.062 1.00 73.31 117 LEU A O 1
ATOM 938 N N . LYS A 1 118 ? 8.586 2.758 -9.734 1.00 75.25 118 LYS A N 1
ATOM 939 C CA . LYS A 1 118 ? 9.652 3.301 -8.879 1.00 75.25 118 LYS A CA 1
ATOM 940 C C . LYS A 1 118 ? 9.106 4.269 -7.823 1.00 75.25 118 LYS A C 1
ATOM 942 O O . LYS A 1 118 ? 9.514 4.190 -6.672 1.00 75.25 118 LYS A O 1
ATOM 947 N N . ASN A 1 119 ? 8.205 5.174 -8.202 1.00 72.88 119 ASN A N 1
ATOM 948 C CA . ASN A 1 119 ? 7.651 6.178 -7.289 1.00 72.88 119 ASN A CA 1
ATOM 949 C C . ASN A 1 119 ? 6.746 5.570 -6.217 1.00 72.88 119 ASN A C 1
ATOM 951 O O . ASN A 1 119 ? 6.663 6.113 -5.124 1.00 72.88 119 ASN A O 1
ATOM 955 N N . VAL A 1 120 ? 6.082 4.453 -6.512 1.00 74.44 120 VAL A N 1
ATOM 956 C CA . VAL A 1 120 ? 5.269 3.742 -5.517 1.00 74.44 120 VAL A CA 1
ATOM 957 C C . VAL A 1 120 ? 6.143 2.996 -4.497 1.00 74.44 120 VAL A C 1
ATOM 959 O O . VAL A 1 120 ? 5.719 2.792 -3.363 1.00 74.44 120 VAL A O 1
ATOM 962 N N . ALA A 1 121 ? 7.371 2.633 -4.875 1.00 69.69 121 ALA A N 1
ATOM 963 C CA . ALA A 1 121 ? 8.352 1.984 -4.006 1.00 69.69 121 ALA A CA 1
ATOM 964 C C . ALA A 1 121 ? 9.193 2.956 -3.142 1.00 69.69 121 ALA A C 1
ATOM 966 O O . ALA A 1 121 ? 10.038 2.491 -2.377 1.00 69.69 121 ALA A O 1
ATOM 967 N N . LEU A 1 122 ? 8.989 4.276 -3.274 1.00 67.81 122 LEU A N 1
ATOM 968 C CA . LEU A 1 122 ? 9.680 5.348 -2.533 1.00 67.81 122 LEU A CA 1
ATOM 969 C C . LEU A 1 122 ? 8.826 5.897 -1.369 1.00 67.81 122 LEU A C 1
ATOM 971 O O . LEU A 1 122 ? 9.425 6.192 -0.313 1.00 67.81 122 LEU A O 1
#

Sequence (122 aa):
WEAGQILARKLMLSLVNDFQHNKPLILNSSFVDGFKRILCDSSLDKEFVAKAITLPGEGEIMDMMEVADPDAVHTVRSFIKKQLASELRSEFLSIVENNRSFEEYVFDHSNMARRALKNVAL